Protein AF-A0A960XTZ6-F1 (afdb_monomer)

Nearest PDB structures (foldseek):
  5x3t-assembly1_G  TM=5.916E-01  e=5.749E-02  Mycobacterium tuberculosis H37Rv
  6sbx-assembly1_C  TM=7.050E-01  e=5.645E-01  Myxococcus xanthus
  6sbw-assembly1_A  TM=7.788E-01  e=9.994E-01  Myxococcus xanthus DK 1622

Secondary structure (DSSP, 8-state):
-------HHHHHHHHHHHHHHTS-HHHHHHHHHHHHHHHTT--------GGGGTTT--STTS---HHHHHHHHHH--

Sequence (77 aa):
MLTLRIDPVLLEKAEARAARLGVDRAQYVRSLIEEDVAEGSGKPVSRFASSDLAGLYEGSGKAATNQEVRNRLRRGR

Foldseek 3Di:
DDDDDDDVVVLVVLCVVCVVVVHDSVVSVVVVVVVCVVCVVPDPPPPDDPVVCFPVDPDPPDTPDPVVVVVVVVVVD

Structure (mmCIF, N/CA/C/O backbone):
data_AF-A0A960XTZ6-F1
#
_entry.id   AF-A0A960XTZ6-F1
#
loop_
_atom_site.group_PDB
_atom_site.id
_atom_site.type_symbol
_atom_site.label_atom_id
_atom_site.label_alt_id
_atom_site.label_comp_id
_atom_site.label_asym_id
_atom_site.label_entity_id
_atom_site.label_seq_id
_atom_site.pdbx_PDB_ins_code
_atom_site.Cartn_x
_atom_site.Cartn_y
_atom_site.Cartn_z
_atom_site.occupancy
_atom_site.B_iso_or_equiv
_atom_site.auth_seq_id
_atom_site.auth_comp_id
_atom_site.auth_asym_id
_atom_site.auth_atom_id
_atom_site.pdbx_PDB_model_num
ATOM 1 N N . MET A 1 1 ? -13.135 11.524 0.783 1.00 73.25 1 MET A N 1
ATOM 2 C CA . MET A 1 1 ? -13.719 10.179 0.970 1.00 73.25 1 MET A CA 1
ATOM 3 C C . MET A 1 1 ? -13.210 9.298 -0.162 1.00 73.25 1 MET A C 1
ATOM 5 O O . MET A 1 1 ? -13.482 9.627 -1.307 1.00 73.25 1 MET A O 1
ATOM 9 N N . LEU A 1 2 ? -12.409 8.271 0.140 1.00 82.44 2 LEU A N 1
ATOM 10 C CA . LEU A 1 2 ? -11.827 7.347 -0.844 1.00 82.44 2 LEU A CA 1
ATOM 11 C C . LEU A 1 2 ? -12.458 5.966 -0.639 1.00 82.44 2 LEU A C 1
ATOM 13 O O . LEU A 1 2 ? -12.449 5.462 0.480 1.00 82.44 2 LEU A O 1
ATOM 17 N N . THR A 1 3 ? -13.003 5.376 -1.702 1.00 89.69 3 THR A N 1
ATOM 18 C CA . THR A 1 3 ? -13.596 4.031 -1.668 1.00 89.69 3 THR A CA 1
ATOM 19 C C . THR A 1 3 ? -12.927 3.185 -2.735 1.00 89.69 3 THR A C 1
ATOM 21 O O . THR A 1 3 ? -12.864 3.598 -3.891 1.00 89.69 3 THR A O 1
ATOM 24 N N . LEU A 1 4 ? -12.423 2.015 -2.354 1.00 86.19 4 LEU A N 1
ATOM 25 C CA . LEU A 1 4 ? -11.684 1.117 -3.236 1.00 86.19 4 LEU A CA 1
ATOM 26 C C . LEU A 1 4 ? -12.267 -0.289 -3.130 1.00 86.19 4 LEU A C 1
ATOM 28 O O . LEU A 1 4 ? -12.659 -0.726 -2.048 1.00 86.19 4 LEU A O 1
ATOM 32 N N . ARG A 1 5 ? -12.299 -1.004 -4.255 1.00 92.94 5 ARG A N 1
ATOM 33 C CA . ARG A 1 5 ? -12.523 -2.449 -4.265 1.00 92.94 5 ARG A CA 1
ATOM 34 C C . ARG A 1 5 ? -11.167 -3.128 -4.230 1.00 92.94 5 ARG A C 1
ATOM 36 O O . ARG A 1 5 ? -10.350 -2.909 -5.117 1.00 92.94 5 ARG A O 1
ATOM 43 N N . ILE A 1 6 ? -10.950 -3.930 -3.202 1.00 90.44 6 ILE A N 1
ATOM 44 C CA . ILE A 1 6 ? -9.713 -4.668 -2.979 1.00 90.44 6 ILE A CA 1
ATOM 45 C C . ILE A 1 6 ? -10.050 -6.123 -2.708 1.00 90.44 6 ILE A C 1
ATOM 47 O O . ILE A 1 6 ? -11.122 -6.437 -2.187 1.00 90.44 6 ILE A O 1
ATOM 51 N N . ASP A 1 7 ? -9.129 -6.995 -3.096 1.00 95.69 7 ASP A N 1
ATOM 52 C CA . ASP A 1 7 ? -9.232 -8.414 -2.803 1.00 95.69 7 ASP A CA 1
ATOM 53 C C . ASP A 1 7 ? -9.274 -8.636 -1.275 1.00 95.69 7 ASP A C 1
ATOM 55 O O . ASP A 1 7 ? -8.492 -8.004 -0.550 1.00 95.69 7 ASP A O 1
ATOM 59 N N . PRO A 1 8 ? -10.167 -9.501 -0.762 1.00 93.81 8 PRO A N 1
ATOM 60 C CA . PRO A 1 8 ? -10.304 -9.732 0.674 1.00 93.81 8 PRO A CA 1
ATOM 61 C C . PRO A 1 8 ? -9.008 -10.236 1.326 1.00 93.81 8 PRO A C 1
ATOM 63 O O . PRO A 1 8 ? -8.700 -9.834 2.444 1.00 93.81 8 PRO A O 1
ATOM 66 N N . VAL A 1 9 ? -8.183 -11.016 0.620 1.00 95.44 9 VAL A N 1
ATOM 67 C CA . VAL A 1 9 ? -6.898 -11.505 1.146 1.00 95.44 9 VAL A CA 1
ATOM 68 C C . VAL A 1 9 ? -5.903 -10.356 1.326 1.00 95.44 9 VAL A C 1
ATOM 70 O O . VAL A 1 9 ? -5.090 -10.353 2.253 1.00 95.44 9 VAL A O 1
ATOM 73 N N . LEU A 1 10 ? -5.939 -9.354 0.442 1.00 93.56 10 LEU A N 1
ATOM 74 C CA . LEU A 1 10 ? -5.113 -8.153 0.590 1.00 93.56 10 LEU A CA 1
ATOM 75 C C . LEU A 1 10 ? -5.596 -7.279 1.748 1.00 93.56 10 LEU A C 1
ATOM 77 O O . LEU A 1 10 ? -4.767 -6.736 2.481 1.00 93.56 10 LEU A O 1
ATOM 81 N N . LEU A 1 11 ? -6.913 -7.182 1.936 1.00 93.56 11 LEU A N 1
ATOM 82 C CA . LEU A 1 11 ? -7.506 -6.469 3.062 1.00 93.56 11 LEU A CA 1
ATOM 83 C C . LEU A 1 11 ? -7.074 -7.083 4.403 1.00 93.56 11 LEU A C 1
ATOM 85 O O . LEU A 1 11 ? -6.580 -6.358 5.264 1.00 93.56 11 LEU A O 1
ATOM 89 N N . GLU A 1 12 ? -7.155 -8.407 4.547 1.00 94.94 12 GLU A N 1
ATOM 90 C CA . GLU A 1 12 ? -6.715 -9.117 5.758 1.00 94.94 12 GLU A CA 1
ATOM 91 C C . GLU A 1 12 ? -5.235 -8.868 6.074 1.00 94.94 12 GLU A C 1
ATOM 93 O O . GLU A 1 12 ? -4.858 -8.606 7.218 1.00 94.94 12 GLU A O 1
ATOM 98 N N . LYS A 1 13 ? -4.371 -8.897 5.052 1.00 94.19 13 LYS A N 1
ATOM 99 C CA . LYS A 1 13 ? -2.939 -8.604 5.222 1.00 94.19 13 LYS A CA 1
ATOM 100 C C . LYS A 1 13 ? -2.700 -7.169 5.683 1.00 94.19 13 LYS A C 1
ATOM 102 O O . LYS A 1 13 ? -1.834 -6.947 6.532 1.00 94.19 13 LYS A O 1
ATOM 107 N N . ALA A 1 14 ? -3.439 -6.208 5.130 1.00 93.12 14 ALA A N 1
ATOM 108 C CA . ALA A 1 14 ? -3.340 -4.809 5.529 1.00 93.12 14 ALA A CA 1
ATOM 109 C C . ALA A 1 14 ? -3.797 -4.609 6.981 1.00 93.12 14 ALA A C 1
ATOM 111 O O . ALA A 1 14 ? -3.112 -3.935 7.746 1.00 93.12 14 ALA A O 1
ATOM 112 N N . GLU A 1 15 ? -4.892 -5.250 7.390 1.00 94.44 15 GLU A N 1
ATOM 113 C CA . GLU A 1 15 ? -5.389 -5.214 8.770 1.00 94.44 15 GLU A CA 1
ATOM 114 C C . GLU A 1 15 ? -4.412 -5.843 9.758 1.00 94.44 15 GLU A C 1
ATOM 116 O O . GLU A 1 15 ? -4.081 -5.230 10.773 1.00 94.44 15 GLU A O 1
ATOM 121 N N . ALA A 1 16 ? -3.878 -7.024 9.442 1.00 95.81 16 ALA A N 1
ATOM 122 C CA . ALA A 1 16 ? -2.886 -7.683 10.283 1.00 95.81 16 ALA A CA 1
ATOM 123 C C . ALA A 1 16 ? -1.632 -6.816 10.469 1.00 95.81 16 ALA A C 1
ATOM 125 O O . ALA A 1 16 ? -1.025 -6.803 11.541 1.00 95.81 16 ALA A O 1
ATOM 126 N N . ARG A 1 17 ? -1.229 -6.081 9.427 1.00 95.56 17 ARG A N 1
ATOM 127 C CA . ARG A 1 17 ? -0.062 -5.197 9.476 1.00 95.56 17 ARG A CA 1
ATOM 128 C C . ARG A 1 17 ? -0.346 -3.909 10.246 1.00 95.56 17 ARG A C 1
ATOM 130 O O . ARG A 1 17 ? 0.489 -3.524 11.058 1.00 95.56 17 ARG A O 1
ATOM 137 N N . ALA A 1 18 ? -1.527 -3.319 10.073 1.00 96.25 18 ALA A N 1
ATOM 138 C CA . ALA A 1 18 ? -1.989 -2.182 10.865 1.00 96.25 18 ALA A CA 1
ATOM 139 C C . ALA A 1 18 ? -2.044 -2.527 12.365 1.00 96.25 18 ALA A C 1
ATOM 141 O O . ALA A 1 18 ? -1.473 -1.811 13.185 1.00 96.25 18 ALA A O 1
ATOM 142 N N . ALA A 1 19 ? -2.603 -3.693 12.712 1.00 96.19 19 ALA A N 1
ATOM 143 C CA . ALA A 1 19 ? -2.671 -4.179 14.090 1.00 96.19 19 ALA A CA 1
ATOM 144 C C . ALA A 1 19 ? -1.282 -4.371 14.720 1.00 96.19 19 ALA A C 1
ATOM 146 O O . ALA A 1 19 ? -1.064 -3.975 15.862 1.00 96.19 19 ALA A O 1
ATOM 147 N N . ARG A 1 20 ? -0.313 -4.923 13.973 1.00 96.00 20 ARG A N 1
ATOM 148 C CA . ARG A 1 20 ? 1.083 -5.065 14.438 1.00 96.00 20 ARG A CA 1
ATOM 149 C C . ARG A 1 20 ? 1.763 -3.724 14.709 1.00 96.00 20 ARG A C 1
ATOM 151 O O . ARG A 1 20 ? 2.634 -3.658 15.568 1.00 96.00 20 ARG A O 1
ATOM 158 N N . LEU A 1 21 ? 1.389 -2.689 13.964 1.00 94.81 21 LEU A N 1
ATOM 159 C CA . LEU A 1 21 ? 1.907 -1.329 14.116 1.00 94.81 21 LEU A CA 1
ATOM 160 C C . LEU A 1 21 ? 1.114 -0.506 15.145 1.00 94.81 21 LEU A C 1
ATOM 162 O O . LEU A 1 21 ? 1.505 0.618 15.443 1.00 94.81 21 LEU A O 1
ATOM 166 N N . GLY A 1 22 ? 0.021 -1.050 15.694 1.00 96.31 22 GLY A N 1
ATOM 167 C CA . GLY A 1 22 ? -0.835 -0.357 16.658 1.00 96.31 22 GLY A CA 1
ATOM 168 C C . GLY A 1 22 ? -1.624 0.814 16.065 1.00 96.31 22 GLY A C 1
ATOM 169 O O . GLY A 1 22 ? -2.028 1.706 16.805 1.00 96.31 22 GLY A O 1
ATOM 170 N N . VAL A 1 23 ? -1.832 0.827 14.747 1.00 96.12 23 VAL A N 1
ATOM 171 C CA . VAL A 1 23 ? -2.559 1.886 14.030 1.00 96.12 23 VAL A CA 1
ATOM 172 C C . VAL A 1 23 ? -3.848 1.344 13.429 1.00 96.12 23 VAL A C 1
ATOM 174 O O . VAL A 1 23 ? -4.007 0.135 13.234 1.00 96.12 23 VAL A O 1
ATOM 177 N N . ASP A 1 24 ? -4.780 2.236 13.102 1.00 94.62 24 ASP A N 1
ATOM 178 C CA . ASP A 1 24 ? -5.974 1.836 12.373 1.00 94.62 24 ASP A CA 1
ATOM 179 C C . ASP A 1 24 ? -5.657 1.509 10.900 1.00 94.62 24 ASP A C 1
ATOM 181 O O . ASP A 1 24 ? -4.680 1.981 10.308 1.00 94.62 24 ASP A O 1
ATOM 185 N N . ARG A 1 25 ? -6.508 0.683 10.285 1.00 93.69 25 ARG A N 1
ATOM 186 C CA . ARG A 1 25 ? -6.351 0.250 8.889 1.00 93.69 25 ARG A CA 1
ATOM 187 C C . ARG A 1 25 ? -6.316 1.424 7.908 1.00 93.69 25 ARG A C 1
ATOM 189 O O . ARG A 1 25 ? -5.551 1.384 6.948 1.00 93.69 25 ARG A O 1
ATOM 196 N N . ALA A 1 26 ? -7.174 2.426 8.087 1.00 92.44 26 ALA A N 1
ATOM 197 C CA . ALA A 1 26 ? -7.258 3.558 7.172 1.00 92.44 26 ALA A CA 1
ATOM 198 C C . ALA A 1 26 ? -6.008 4.438 7.268 1.00 92.44 26 ALA A C 1
ATOM 200 O O . ALA A 1 26 ? -5.489 4.853 6.234 1.00 92.44 26 ALA A O 1
ATOM 201 N N . GLN A 1 27 ? -5.487 4.659 8.475 1.00 93.62 27 GLN A N 1
ATOM 202 C CA . GLN A 1 27 ? -4.212 5.333 8.689 1.00 93.62 27 GLN A CA 1
ATOM 203 C C . GLN A 1 27 ? -3.061 4.549 8.058 1.00 93.62 27 GLN A C 1
ATOM 205 O O . GLN A 1 27 ? -2.265 5.138 7.334 1.00 93.62 27 GLN A O 1
ATOM 210 N N . TYR A 1 28 ? -3.022 3.224 8.229 1.00 94.94 28 TYR A N 1
ATOM 211 C CA . TYR A 1 28 ? -2.010 2.383 7.588 1.00 94.94 28 TYR A CA 1
ATOM 212 C C . TYR A 1 28 ? -2.038 2.492 6.055 1.00 94.94 28 TYR A C 1
ATOM 214 O O . TYR A 1 28 ? -1.012 2.743 5.427 1.00 94.94 28 TYR A O 1
ATOM 222 N N . VAL A 1 29 ? -3.220 2.361 5.441 1.00 93.12 29 VAL A N 1
ATOM 223 C CA . VAL A 1 29 ? -3.382 2.493 3.982 1.00 93.12 29 VAL A CA 1
ATOM 224 C C . VAL A 1 29 ? -3.013 3.897 3.507 1.00 93.12 29 VAL A C 1
ATOM 226 O O . VAL A 1 29 ? -2.403 4.043 2.451 1.00 93.12 29 VAL A O 1
ATOM 229 N N . ARG A 1 30 ? -3.354 4.933 4.279 1.00 93.12 30 ARG A N 1
ATOM 230 C CA . ARG A 1 30 ? -2.978 6.309 3.961 1.00 93.12 30 ARG A CA 1
ATOM 231 C C . ARG A 1 30 ? -1.463 6.480 3.931 1.00 93.12 30 ARG A C 1
ATOM 233 O O . ARG A 1 30 ? -0.961 7.018 2.953 1.00 93.12 30 ARG A O 1
ATOM 240 N N . SER A 1 31 ? -0.757 5.992 4.949 1.00 93.69 31 SER A N 1
ATOM 241 C CA . SER A 1 31 ? 0.703 6.090 5.014 1.00 93.69 31 SER A CA 1
ATOM 242 C C . SER A 1 31 ? 1.375 5.386 3.839 1.00 93.69 31 SER A C 1
ATOM 244 O O . SER A 1 31 ? 2.283 5.954 3.254 1.00 93.69 31 SER A O 1
ATOM 246 N N . LEU A 1 32 ? 0.870 4.223 3.409 1.00 92.44 32 LEU A N 1
ATOM 247 C CA . LEU A 1 32 ? 1.384 3.549 2.208 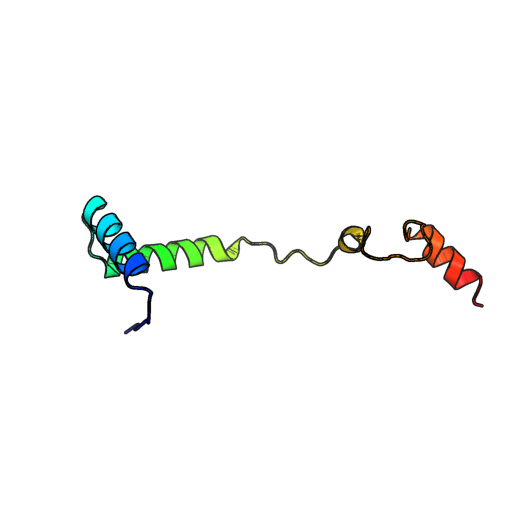1.00 92.44 32 LEU A CA 1
ATOM 248 C C . LEU A 1 32 ? 1.240 4.402 0.941 1.00 92.44 32 LEU A C 1
ATOM 250 O O . LEU A 1 32 ? 2.133 4.412 0.102 1.00 92.44 32 LEU A O 1
ATOM 254 N N . ILE A 1 33 ? 0.114 5.105 0.787 1.00 91.50 33 ILE A N 1
ATOM 255 C CA . ILE A 1 33 ? -0.106 6.000 -0.358 1.00 91.50 33 ILE A CA 1
ATOM 256 C C . ILE A 1 33 ? 0.817 7.218 -0.262 1.00 91.50 33 ILE A C 1
ATOM 258 O O . ILE A 1 33 ? 1.368 7.647 -1.268 1.00 91.50 33 ILE A O 1
ATOM 262 N N . GLU A 1 34 ? 0.986 7.788 0.931 1.00 92.25 34 GLU A N 1
ATOM 263 C CA . GLU A 1 34 ? 1.881 8.928 1.157 1.00 92.25 34 GLU A CA 1
ATOM 264 C C . GLU A 1 34 ? 3.346 8.558 0.875 1.00 92.25 34 GLU A C 1
ATOM 266 O O . GLU A 1 34 ? 4.040 9.317 0.200 1.00 92.25 34 GLU A O 1
ATOM 271 N N . GLU A 1 35 ? 3.787 7.379 1.322 1.00 91.88 35 GLU A N 1
ATOM 272 C CA . GLU A 1 35 ? 5.110 6.812 1.036 1.00 91.88 35 GLU A CA 1
ATOM 273 C C . GLU A 1 35 ? 5.305 6.581 -0.468 1.00 91.88 35 GLU A C 1
ATOM 275 O O . GLU A 1 35 ? 6.268 7.089 -1.036 1.00 91.88 35 GLU A O 1
ATOM 280 N N . ASP A 1 36 ? 4.366 5.907 -1.140 1.00 88.00 36 ASP A N 1
ATOM 281 C CA . ASP A 1 36 ? 4.446 5.650 -2.585 1.00 88.00 36 ASP A CA 1
ATOM 282 C C . ASP A 1 36 ? 4.457 6.947 -3.405 1.00 88.00 36 ASP A C 1
ATOM 284 O O . ASP A 1 36 ? 5.218 7.075 -4.360 1.00 88.00 36 ASP A O 1
ATOM 288 N N . VAL A 1 37 ? 3.673 7.957 -3.017 1.00 88.88 37 VAL A N 1
ATOM 289 C CA . VAL A 1 37 ? 3.683 9.270 -3.682 1.00 88.88 37 VAL A CA 1
ATOM 290 C C . VAL A 1 37 ? 5.003 10.006 -3.445 1.00 88.88 37 VAL A C 1
ATOM 292 O O . VAL A 1 37 ? 5.518 10.644 -4.368 1.00 88.88 37 VAL A O 1
ATOM 295 N N . ALA A 1 38 ? 5.570 9.921 -2.240 1.00 87.81 38 ALA A N 1
ATOM 296 C CA . ALA A 1 38 ? 6.870 10.511 -1.938 1.00 87.81 38 ALA A CA 1
ATOM 297 C C . ALA A 1 38 ? 7.995 9.835 -2.748 1.00 87.81 38 ALA A C 1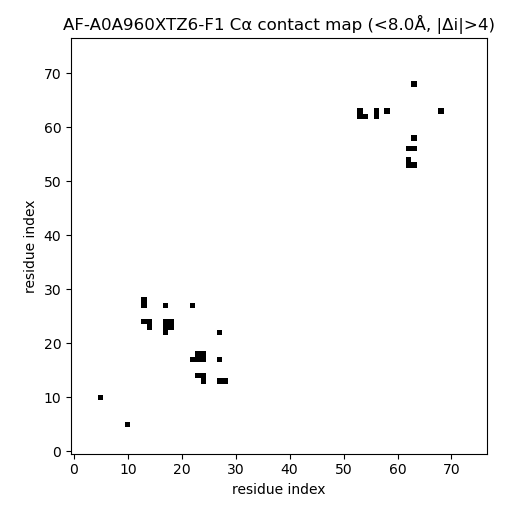
ATOM 299 O O . ALA A 1 38 ? 8.814 10.522 -3.369 1.00 87.81 38 ALA A O 1
ATOM 300 N N . GLU A 1 39 ? 7.991 8.501 -2.812 1.00 82.00 39 GLU A N 1
ATOM 301 C CA . GLU A 1 39 ? 8.938 7.684 -3.583 1.00 82.00 39 GLU A CA 1
ATOM 302 C C . GLU A 1 39 ? 8.729 7.795 -5.106 1.00 82.00 39 GLU A C 1
ATOM 304 O O . GLU A 1 39 ? 9.683 7.743 -5.888 1.00 82.00 39 GLU A O 1
ATOM 309 N N . GLY A 1 40 ? 7.488 8.012 -5.546 1.00 60.69 40 GLY A N 1
ATOM 310 C CA . GLY A 1 40 ? 7.050 8.074 -6.942 1.00 60.69 40 GLY A CA 1
ATOM 311 C C . GLY A 1 40 ? 7.612 9.250 -7.740 1.00 60.69 40 GLY A C 1
ATOM 312 O O . GLY A 1 40 ? 7.519 9.264 -8.968 1.00 60.69 40 GLY A O 1
ATOM 313 N N . SER A 1 41 ? 8.273 10.201 -7.079 1.00 57.97 41 SER A N 1
ATOM 314 C CA . SER A 1 41 ? 9.052 11.254 -7.740 1.00 57.97 41 SER A CA 1
ATOM 315 C C . SER A 1 41 ? 10.399 10.759 -8.300 1.00 57.97 41 SER A C 1
ATOM 317 O O . SER A 1 41 ? 11.065 11.491 -9.034 1.00 57.97 41 SER A O 1
ATOM 319 N N . GLY A 1 42 ? 10.802 9.519 -7.982 1.00 56.38 42 GLY A N 1
ATOM 320 C CA . GLY A 1 42 ? 12.161 9.018 -8.190 1.00 56.38 42 GLY A CA 1
ATOM 321 C C . GLY A 1 42 ? 12.364 7.937 -9.251 1.00 56.38 42 GLY A C 1
ATOM 322 O O . GLY A 1 42 ? 13.518 7.612 -9.517 1.00 56.38 42 GLY A O 1
ATOM 323 N N . LYS A 1 43 ? 11.329 7.361 -9.884 1.00 57.81 43 LYS A N 1
ATOM 324 C CA . LYS A 1 43 ? 11.578 6.451 -11.019 1.00 57.81 43 LYS A CA 1
ATOM 325 C C . LYS A 1 43 ? 11.958 7.300 -12.229 1.00 57.81 43 LYS A C 1
ATOM 327 O O . LYS A 1 43 ? 11.069 7.954 -12.780 1.00 57.81 43 LYS A O 1
ATOM 332 N N . PRO A 1 44 ? 13.230 7.312 -12.681 1.00 56.81 44 PRO A N 1
ATOM 333 C CA . PRO A 1 44 ? 13.519 7.912 -13.964 1.00 56.81 44 PRO A CA 1
ATOM 334 C C . PRO A 1 44 ? 12.669 7.151 -14.974 1.00 56.81 44 PRO A C 1
ATOM 336 O O . PRO A 1 44 ? 12.814 5.939 -15.139 1.00 56.81 44 PRO A O 1
ATOM 339 N N . VAL A 1 45 ? 11.756 7.857 -15.639 1.00 61.19 45 VAL A N 1
ATOM 340 C CA . VAL A 1 45 ? 11.279 7.412 -16.942 1.00 61.19 45 VAL A CA 1
ATOM 341 C C . VAL A 1 45 ? 12.562 7.185 -17.721 1.00 61.19 45 VAL A C 1
ATOM 343 O O . VAL A 1 45 ? 13.285 8.154 -17.966 1.00 61.19 45 VAL A O 1
ATOM 346 N N . SER A 1 46 ? 12.919 5.920 -17.973 1.00 62.91 46 SER A N 1
ATOM 347 C CA . SER A 1 46 ? 14.109 5.603 -18.756 1.00 62.91 46 SER A CA 1
ATOM 348 C C . SER A 1 46 ? 13.959 6.393 -20.044 1.00 62.91 46 SER A C 1
ATOM 350 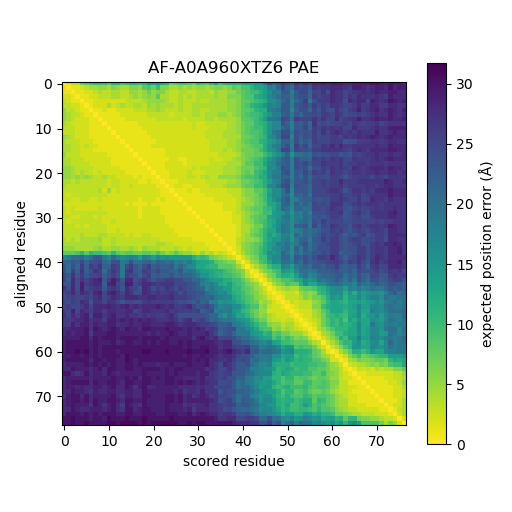O O . SER A 1 46 ? 13.047 6.127 -20.833 1.00 62.91 46 SER A O 1
ATOM 352 N N . ARG A 1 47 ? 14.751 7.461 -20.205 1.00 67.44 47 ARG A N 1
ATOM 353 C CA . ARG A 1 47 ? 14.762 8.174 -21.472 1.00 67.44 47 ARG A CA 1
ATOM 354 C C . ARG A 1 47 ? 15.311 7.160 -22.438 1.00 67.44 47 ARG A C 1
ATOM 356 O O . ARG A 1 47 ? 16.452 6.745 -22.271 1.00 67.44 47 ARG A O 1
ATOM 363 N N . PHE A 1 48 ? 14.467 6.775 -23.384 1.00 67.12 48 PHE A N 1
ATOM 364 C CA . PHE A 1 48 ? 14.819 5.883 -24.468 1.00 67.12 48 PHE A CA 1
ATOM 365 C C . PHE A 1 48 ? 16.252 6.166 -24.933 1.00 67.12 48 PHE A C 1
ATOM 367 O O . PHE A 1 48 ? 16.554 7.267 -25.408 1.00 67.12 48 PHE A O 1
ATOM 374 N N . ALA A 1 49 ? 17.136 5.194 -24.732 1.00 72.25 49 ALA A N 1
ATOM 375 C CA . ALA A 1 49 ? 18.509 5.247 -25.185 1.00 72.25 49 ALA A CA 1
ATOM 376 C C . ALA A 1 49 ? 18.633 4.345 -26.409 1.00 72.25 49 ALA A C 1
ATOM 378 O O . ALA A 1 49 ? 18.080 3.252 -26.452 1.00 72.25 49 ALA A O 1
ATO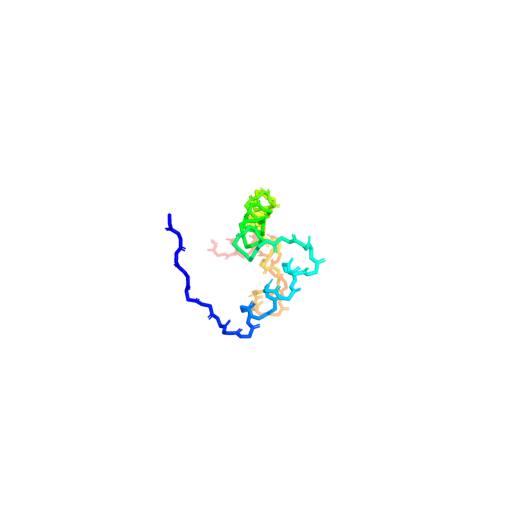M 379 N N . SER A 1 50 ? 19.398 4.755 -27.420 1.00 64.75 50 SER A N 1
ATOM 380 C CA . SER A 1 50 ? 19.582 3.926 -28.620 1.00 64.75 50 SER A CA 1
ATOM 381 C C . SER A 1 50 ? 20.204 2.552 -28.313 1.00 64.75 50 SER A C 1
ATOM 383 O O . SER A 1 50 ? 20.066 1.632 -29.115 1.00 64.75 50 SER A O 1
ATOM 385 N N . SER A 1 51 ? 20.866 2.396 -27.158 1.00 65.50 51 SER A N 1
ATOM 386 C CA . SER A 1 51 ? 21.329 1.109 -26.623 1.00 65.50 51 SER A CA 1
ATOM 387 C C . SER A 1 51 ? 20.194 0.138 -26.305 1.00 65.50 51 SER A C 1
ATOM 389 O O . SER A 1 51 ? 20.405 -1.065 -26.392 1.00 65.50 51 SER A O 1
ATOM 391 N N . ASP A 1 52 ? 18.998 0.637 -25.998 1.00 68.00 52 ASP A N 1
ATOM 392 C CA . ASP A 1 52 ? 17.817 -0.176 -25.686 1.00 68.00 52 ASP A CA 1
ATOM 393 C C . ASP A 1 52 ? 17.317 -0.944 -26.920 1.00 68.00 52 ASP A C 1
ATOM 395 O O . ASP A 1 52 ? 16.595 -1.927 -26.795 1.00 68.00 52 ASP A O 1
ATOM 399 N N . LEU A 1 53 ? 17.727 -0.527 -28.125 1.00 67.06 53 LEU A N 1
ATOM 400 C CA . LEU A 1 53 ? 17.459 -1.236 -29.378 1.00 67.06 53 LEU A CA 1
ATOM 401 C C . LEU A 1 53 ? 18.498 -2.324 -29.702 1.00 67.06 53 LEU A C 1
ATOM 403 O O . LEU A 1 53 ? 18.328 -3.063 -30.677 1.00 67.06 53 LEU A O 1
ATOM 407 N N . ALA A 1 54 ? 19.587 -2.432 -28.932 1.00 62.88 54 ALA A N 1
ATOM 408 C CA . ALA A 1 54 ? 20.617 -3.436 -29.171 1.00 62.88 54 ALA A CA 1
ATOM 409 C C . ALA A 1 54 ? 20.041 -4.847 -28.963 1.00 62.88 54 ALA A C 1
ATOM 411 O O . ALA A 1 54 ? 19.540 -5.177 -27.895 1.00 62.88 54 ALA A O 1
ATOM 412 N N . GLY A 1 55 ? 20.101 -5.683 -30.002 1.00 60.88 55 GLY A N 1
ATOM 413 C CA . GLY A 1 55 ? 19.568 -7.051 -29.978 1.00 60.88 55 GLY A CA 1
ATOM 414 C C . GLY A 1 55 ? 18.084 -7.186 -30.345 1.00 60.88 55 GLY A C 1
ATOM 415 O O . GLY A 1 55 ? 17.660 -8.291 -30.653 1.00 60.88 55 GLY A O 1
ATOM 416 N N . LEU A 1 56 ? 17.315 -6.090 -30.405 1.00 62.09 56 LEU A N 1
ATOM 417 C CA . LEU A 1 56 ? 15.909 -6.103 -30.854 1.00 62.09 56 LEU A CA 1
ATOM 418 C C . LEU A 1 56 ? 15.7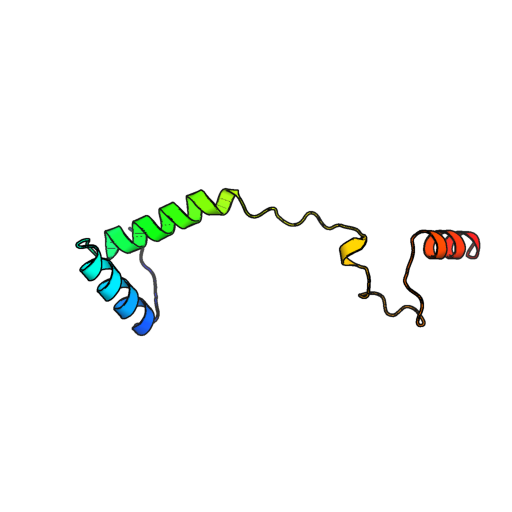55 -6.055 -32.382 1.00 62.09 56 LEU A C 1
ATOM 420 O O . LEU A 1 56 ? 14.657 -6.231 -32.907 1.00 62.09 56 LEU A O 1
ATOM 424 N N . TYR A 1 57 ? 16.845 -5.803 -33.107 1.00 55.62 57 TYR A N 1
ATOM 425 C CA . TYR A 1 57 ? 16.852 -5.781 -34.565 1.00 55.62 57 TYR A CA 1
ATOM 426 C C . TYR A 1 57 ? 17.481 -7.067 -35.115 1.00 55.62 57 TYR A C 1
ATOM 428 O O . TYR A 1 57 ? 18.704 -7.178 -35.207 1.00 55.62 57 TYR A O 1
ATOM 436 N N . GLU A 1 58 ? 16.650 -8.021 -35.540 1.00 59.19 58 GLU A N 1
ATOM 437 C CA . GLU A 1 58 ? 17.062 -9.227 -36.282 1.00 59.19 58 GLU A CA 1
ATOM 438 C C . GLU A 1 58 ? 17.329 -8.909 -37.766 1.00 59.19 58 GLU A C 1
ATOM 440 O O . GLU A 1 58 ? 16.799 -9.511 -38.698 1.00 59.19 58 GLU A O 1
ATOM 445 N N . GLY A 1 59 ? 18.173 -7.912 -38.018 1.00 54.09 59 GLY A N 1
ATOM 446 C CA . GLY A 1 59 ? 18.647 -7.607 -39.360 1.00 54.09 59 GLY A CA 1
ATOM 447 C C . GLY A 1 59 ? 19.767 -8.560 -39.768 1.00 54.09 59 GLY A C 1
ATOM 448 O O . GLY A 1 59 ? 20.933 -8.285 -39.505 1.00 54.09 59 GLY A O 1
ATOM 449 N N . SER A 1 60 ? 19.446 -9.663 -40.452 1.00 55.72 60 SER A N 1
ATOM 450 C CA . SER A 1 60 ? 20.422 -10.522 -41.161 1.00 55.72 60 SER A CA 1
ATOM 451 C C . SER A 1 60 ? 21.675 -10.926 -40.352 1.00 55.72 60 SER A C 1
ATOM 453 O O . SER A 1 60 ? 22.783 -10.945 -40.889 1.00 55.72 60 SER A O 1
ATOM 455 N N . GLY A 1 61 ? 21.517 -11.211 -39.054 1.00 57.66 61 GLY A N 1
ATOM 456 C CA . GLY A 1 61 ? 22.579 -11.776 -38.209 1.00 57.66 61 GLY A CA 1
ATOM 457 C C . GLY A 1 61 ? 23.771 -10.857 -37.909 1.00 57.66 61 GLY A C 1
ATOM 458 O O . GLY A 1 61 ? 24.824 -11.355 -37.515 1.00 57.66 61 GLY A O 1
ATOM 459 N N . LYS A 1 62 ? 23.646 -9.534 -38.089 1.00 59.06 62 LYS A N 1
ATOM 460 C CA . LYS A 1 62 ? 24.690 -8.563 -37.719 1.00 59.06 62 LYS A CA 1
ATOM 461 C C . LYS A 1 62 ? 24.131 -7.517 -36.767 1.00 59.06 62 LYS A C 1
ATOM 463 O O . LYS A 1 62 ? 23.025 -7.018 -36.964 1.00 59.06 62 LYS A O 1
ATOM 468 N N . ALA A 1 63 ? 24.891 -7.202 -35.719 1.00 58.78 63 ALA A N 1
ATOM 469 C CA . ALA A 1 63 ? 24.519 -6.162 -34.771 1.00 58.78 63 ALA A CA 1
AT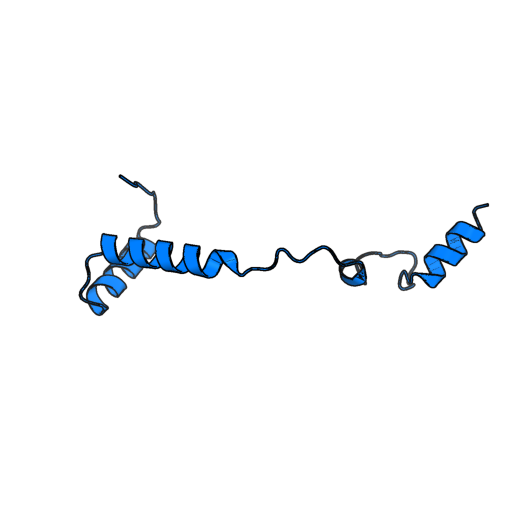OM 470 C C . ALA A 1 63 ? 24.387 -4.831 -35.518 1.00 58.78 63 ALA A C 1
ATOM 472 O O . ALA A 1 63 ? 25.359 -4.375 -36.114 1.00 58.78 63 ALA A O 1
ATOM 473 N N . ALA A 1 64 ? 23.207 -4.209 -35.459 1.00 62.19 64 ALA A N 1
ATOM 474 C CA . ALA A 1 64 ? 22.923 -2.930 -36.101 1.00 62.19 64 ALA A CA 1
ATOM 475 C C . ALA A 1 64 ? 23.723 -1.793 -35.440 1.00 62.19 64 ALA A C 1
ATOM 477 O O . ALA A 1 64 ? 23.211 -1.004 -34.649 1.00 62.19 64 ALA A O 1
ATOM 478 N N . THR A 1 65 ? 25.018 -1.722 -35.741 1.00 71.25 65 THR A N 1
ATOM 479 C CA . THR A 1 65 ? 25.895 -0.665 -35.243 1.00 71.25 65 THR A CA 1
ATOM 480 C C . THR A 1 65 ? 25.655 0.625 -36.023 1.00 71.25 65 THR A C 1
ATOM 482 O O . THR A 1 65 ? 25.347 0.616 -37.219 1.00 71.25 65 THR A O 1
ATOM 485 N N . ASN A 1 66 ? 25.891 1.769 -35.376 1.00 71.06 66 ASN A N 1
ATOM 486 C CA . ASN A 1 66 ? 25.799 3.084 -36.023 1.00 71.06 66 ASN A CA 1
ATOM 487 C C . ASN A 1 66 ? 26.663 3.188 -37.294 1.00 71.06 66 ASN A C 1
ATOM 489 O O . ASN A 1 66 ? 26.341 3.955 -38.202 1.00 71.06 66 ASN A O 1
ATOM 493 N N . GLN A 1 67 ? 27.767 2.438 -37.366 1.00 72.31 67 GLN A N 1
ATOM 494 C CA . GLN A 1 67 ? 28.639 2.391 -38.539 1.00 72.31 67 GLN A CA 1
ATOM 495 C C . GLN A 1 67 ? 27.984 1.638 -39.708 1.00 72.31 67 GLN A C 1
ATOM 497 O O . GLN A 1 67 ? 28.047 2.103 -40.846 1.00 72.31 67 GLN A O 1
ATOM 502 N N . GLU A 1 68 ? 27.319 0.509 -39.448 1.00 69.25 68 GLU A N 1
ATOM 503 C CA . GLU A 1 68 ? 26.620 -0.260 -40.483 1.00 69.25 68 GLU A CA 1
ATOM 504 C C . GLU A 1 68 ? 25.424 0.497 -41.060 1.00 69.25 68 GLU A C 1
ATOM 506 O O . GLU A 1 68 ? 25.263 0.537 -42.283 1.00 69.25 68 GLU A O 1
ATOM 511 N N . VAL A 1 69 ? 24.640 1.168 -40.209 1.00 68.19 69 VAL A N 1
ATOM 512 C CA . VAL A 1 69 ? 23.519 2.020 -40.641 1.00 68.19 69 VAL A CA 1
ATOM 513 C C . VAL A 1 69 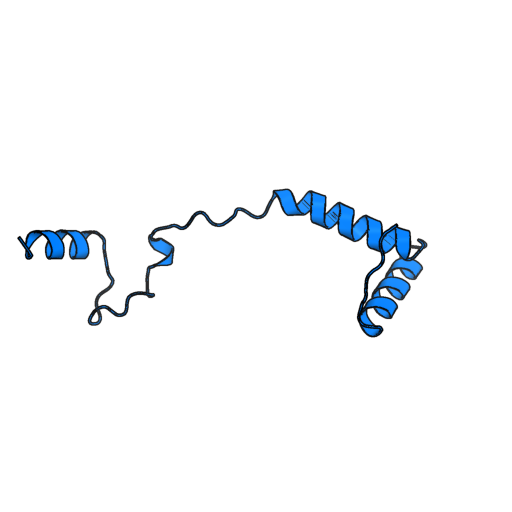? 24.017 3.147 -41.551 1.00 68.19 69 VAL A C 1
ATOM 515 O O . VAL A 1 69 ? 23.492 3.330 -42.652 1.00 68.19 69 VAL A O 1
ATOM 518 N N . ARG A 1 70 ? 25.094 3.845 -41.157 1.00 76.62 70 ARG A N 1
ATOM 519 C CA . ARG A 1 70 ? 25.725 4.889 -41.986 1.00 76.62 70 ARG A CA 1
AT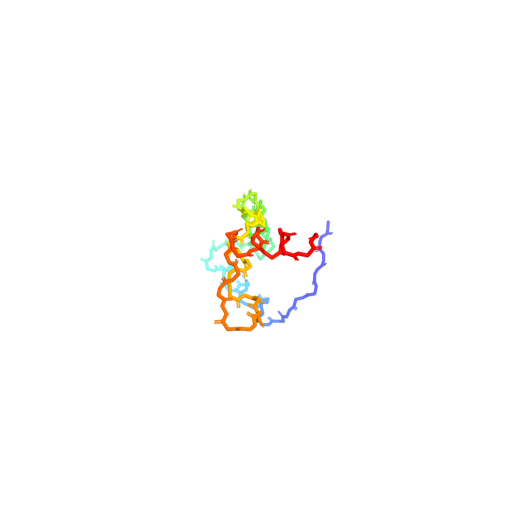OM 520 C C . ARG A 1 70 ? 26.217 4.341 -43.328 1.00 76.62 70 ARG A C 1
ATOM 522 O O . ARG A 1 70 ? 25.987 4.959 -44.367 1.00 76.62 70 ARG A O 1
ATOM 529 N N . ASN A 1 71 ? 26.822 3.156 -43.336 1.00 75.81 71 ASN A N 1
ATOM 530 C CA . ASN A 1 71 ? 27.281 2.502 -44.562 1.00 75.81 71 ASN A CA 1
ATOM 531 C C . ASN A 1 71 ? 26.133 2.036 -45.473 1.00 75.81 71 ASN A C 1
ATOM 533 O O . ASN A 1 71 ? 26.326 1.957 -46.686 1.00 75.81 71 ASN A O 1
ATOM 537 N N . ARG A 1 72 ? 24.965 1.676 -44.924 1.00 73.12 72 ARG A N 1
ATOM 538 C CA . ARG A 1 72 ? 23.778 1.286 -45.705 1.00 73.12 72 ARG A CA 1
ATOM 539 C C . ARG A 1 72 ? 23.128 2.506 -46.360 1.00 73.12 72 ARG A C 1
ATOM 541 O O . ARG A 1 72 ? 22.881 2.470 -47.559 1.00 73.12 72 ARG A O 1
ATOM 548 N N . LEU A 1 73 ? 22.957 3.602 -45.619 1.00 75.94 73 LEU A N 1
ATOM 549 C CA . LEU A 1 73 ? 22.449 4.870 -46.162 1.00 75.94 73 LEU A CA 1
ATOM 550 C C . LEU A 1 73 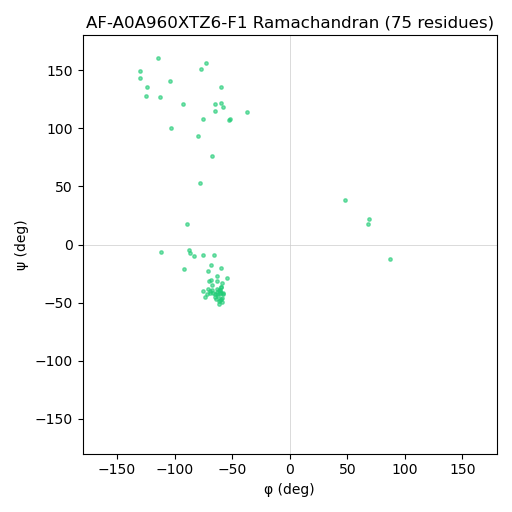? 23.344 5.430 -47.274 1.00 75.94 73 LEU A C 1
ATOM 552 O O . LEU A 1 73 ? 22.844 5.960 -48.259 1.00 75.94 73 LEU A O 1
ATOM 556 N N . ARG A 1 74 ? 24.667 5.263 -47.153 1.00 76.06 74 ARG A N 1
ATOM 557 C CA . ARG A 1 74 ? 25.621 5.684 -48.189 1.00 76.06 74 ARG A CA 1
ATOM 558 C C . ARG A 1 74 ? 25.576 4.822 -49.458 1.00 76.06 74 ARG A C 1
ATOM 560 O O . ARG A 1 74 ? 26.026 5.284 -50.495 1.00 76.06 74 ARG A O 1
ATOM 567 N N . ARG A 1 75 ? 25.082 3.581 -49.369 1.00 70.44 75 ARG A N 1
ATOM 568 C CA . ARG A 1 75 ? 24.955 2.635 -50.496 1.00 70.44 75 ARG A CA 1
ATOM 569 C C . ARG A 1 75 ? 23.599 2.696 -51.202 1.00 70.44 75 ARG A C 1
ATOM 571 O O . ARG A 1 75 ? 23.503 2.231 -52.326 1.00 70.44 75 ARG A O 1
ATOM 578 N N . GLY A 1 76 ? 22.568 3.218 -50.540 1.00 62.22 76 GLY A N 1
ATOM 579 C CA . GLY A 1 76 ? 21.235 3.422 -51.117 1.00 62.22 76 GLY A CA 1
ATOM 580 C C . GLY A 1 76 ? 21.054 4.780 -51.800 1.00 62.22 76 GLY A C 1
ATOM 581 O O . GLY A 1 76 ? 19.915 5.209 -51.960 1.00 62.22 76 GLY A O 1
ATOM 582 N N . ARG A 1 77 ? 22.154 5.471 -52.122 1.00 49.12 77 ARG A N 1
ATOM 583 C CA . ARG A 1 77 ? 22.176 6.744 -52.842 1.00 49.12 77 ARG A CA 1
ATOM 584 C C . ARG A 1 77 ? 22.798 6.547 -54.213 1.00 49.12 77 ARG A C 1
ATOM 586 O O . ARG A 1 77 ? 23.832 5.844 -54.258 1.00 49.12 77 ARG A O 1
#

Mean predicted aligned error: 15.47 Å

pLDDT: mean 78.44, std 15.1, range [49.12, 96.31]

Solvent-accessible surface area (backbone atoms only — not comparable to full-atom values): 4990 Å² total; per-residue (Å²): 140,89,86,83,92,71,59,68,72,59,50,52,53,48,42,57,50,14,57,75,71,75,44,52,51,67,59,45,56,48,50,53,51,53,50,48,58,64,54,63,78,65,70,74,74,77,70,89,46,81,70,76,52,66,84,75,56,85,56,87,91,48,84,86,39,76,65,56,55,54,55,49,60,66,66,78,104

Radius of gyration: 25.14 Å; Cα contacts (8 Å, |Δi|>4): 20; chains: 1; bounding box: 42×23×70 Å